Protein AF-A5N1A2-F1 (afdb_monomer_lite)

Radius of gyration: 12.05 Å; chains: 1; bounding box: 23×19×32 Å

pLDDT: mean 80.98, std 14.57, range [42.0, 95.88]

Secondary structure (DSSP, 8-state):
-BTTB-EEEESSS-S-EEEE---TT--THHHHHHHHHHGGGT-EEEEE--HHHHHHTT-

Foldseek 3Di:
DVVPWDKDKAADDDPAEDEDDADDVGDPVVQVVVSVVCNVVRYMYIYTDPPVVVVVVPD

Sequence (59 aa):
MIDKIPAILWGSPSSQLYIYIHGQHGCKEGAEFLANLVTCHKWQVLRYYPCFEILHSRN

Organism: Clostridium kluyveri (strain ATCC 8527 / DSM 555 / NBRC 12016 / NCIMB 10680 / K1) (NCBI:txid431943)

Structure (mmCIF, N/CA/C/O backbone):
data_AF-A5N1A2-F1
#
_entry.id   AF-A5N1A2-F1
#
loop_
_atom_site.group_PDB
_atom_site.id
_atom_site.type_symbol
_atom_site.label_atom_id
_atom_site.label_alt_id
_atom_site.label_comp_id
_atom_site.label_asym_id
_atom_site.label_entity_id
_atom_site.label_seq_id
_atom_site.pdbx_PDB_ins_code
_atom_site.Cartn_x
_atom_site.Cartn_y
_atom_site.Cartn_z
_atom_site.occupancy
_atom_site.B_iso_or_equiv
_atom_site.auth_seq_id
_atom_site.auth_comp_id
_atom_site.auth_asym_id
_atom_site.auth_atom_id
_atom_site.pdbx_PDB_model_num
ATOM 1 N N . MET A 1 1 ? -9.107 -6.563 -7.165 1.00 47.66 1 MET A N 1
ATOM 2 C CA . MET A 1 1 ? -8.921 -5.853 -8.449 1.00 47.66 1 MET A CA 1
ATOM 3 C C . MET A 1 1 ? -9.713 -4.567 -8.375 1.00 47.66 1 MET A C 1
ATOM 5 O O . MET A 1 1 ? -10.919 -4.651 -8.187 1.00 47.66 1 MET A O 1
ATOM 9 N N . ILE A 1 2 ? -9.060 -3.414 -8.493 1.00 54.69 2 ILE A N 1
ATOM 10 C CA . ILE A 1 2 ? -9.764 -2.183 -8.858 1.00 54.69 2 ILE A CA 1
ATOM 11 C C . ILE A 1 2 ? -9.668 -2.136 -10.382 1.00 54.69 2 ILE A C 1
ATOM 13 O O . ILE A 1 2 ? -8.579 -2.031 -10.938 1.00 54.69 2 ILE A O 1
ATOM 17 N N . ASP A 1 3 ? -10.794 -2.390 -11.038 1.00 63.75 3 ASP A N 1
ATOM 18 C CA . ASP A 1 3 ? -10.993 -2.159 -12.472 1.00 63.75 3 ASP A CA 1
ATOM 19 C C . ASP A 1 3 ? -9.974 -2.814 -13.435 1.00 63.75 3 ASP A C 1
ATOM 21 O O . ASP A 1 3 ? -9.578 -2.252 -14.450 1.00 63.75 3 ASP A O 1
ATOM 25 N N . LYS A 1 4 ? -9.563 -4.053 -13.120 1.00 69.81 4 LYS A N 1
ATOM 26 C CA . LYS A 1 4 ? -8.587 -4.895 -13.856 1.00 69.81 4 LYS A CA 1
ATOM 27 C C . LYS A 1 4 ? -7.107 -4.531 -13.704 1.00 69.81 4 LYS A C 1
ATOM 29 O O . LYS A 1 4 ? -6.274 -5.267 -14.234 1.00 69.81 4 LYS A O 1
ATOM 34 N N . ILE A 1 5 ? -6.748 -3.495 -12.945 1.00 76.69 5 ILE A N 1
ATOM 35 C CA . ILE A 1 5 ? -5.339 -3.258 -12.616 1.00 76.69 5 ILE A CA 1
ATOM 36 C C . ILE A 1 5 ? -4.939 -4.093 -11.383 1.00 76.69 5 ILE A C 1
ATOM 38 O O . ILE A 1 5 ? -5.620 -4.032 -10.349 1.00 76.69 5 ILE A O 1
ATOM 42 N N . PRO A 1 6 ? -3.868 -4.911 -11.460 1.00 79.69 6 PRO A N 1
ATOM 43 C CA . PRO A 1 6 ? -3.329 -5.592 -10.294 1.00 79.69 6 PRO A CA 1
ATOM 44 C C . PRO A 1 6 ? -2.861 -4.575 -9.256 1.00 79.69 6 PRO A C 1
ATOM 46 O O . PRO A 1 6 ? -2.225 -3.568 -9.562 1.00 79.69 6 PRO A O 1
ATOM 49 N N . ALA A 1 7 ? -3.197 -4.855 -8.005 1.00 87.06 7 ALA A N 1
ATOM 50 C CA . ALA A 1 7 ? -2.832 -4.045 -6.861 1.00 87.06 7 ALA A CA 1
ATOM 51 C C . ALA A 1 7 ? -2.692 -4.952 -5.640 1.00 87.06 7 ALA A C 1
ATOM 53 O O . ALA A 1 7 ? -3.376 -5.977 -5.551 1.00 87.06 7 ALA A O 1
ATOM 54 N N . ILE A 1 8 ? -1.829 -4.562 -4.706 1.00 89.75 8 ILE A N 1
ATOM 55 C CA . ILE A 1 8 ? -1.713 -5.208 -3.395 1.00 89.75 8 ILE A CA 1
ATOM 56 C C . ILE A 1 8 ? -2.237 -4.239 -2.343 1.00 89.75 8 ILE A C 1
ATOM 58 O O . ILE A 1 8 ? -1.904 -3.056 -2.373 1.00 89.75 8 ILE A O 1
ATOM 62 N N . LEU A 1 9 ? -3.052 -4.752 -1.425 1.00 92.56 9 LEU A N 1
ATOM 63 C CA . LEU A 1 9 ? -3.552 -4.022 -0.268 1.00 92.56 9 LEU A CA 1
ATOM 64 C C . LEU A 1 9 ? -2.980 -4.657 1.002 1.00 92.56 9 LEU A C 1
ATOM 66 O O . LEU A 1 9 ? -3.244 -5.828 1.272 1.00 92.56 9 LEU A O 1
ATOM 70 N N . TRP A 1 10 ? -2.221 -3.887 1.778 1.00 94.69 10 TRP A N 1
ATOM 71 C CA . TRP A 1 10 ? -1.716 -4.289 3.090 1.00 94.69 10 TRP A CA 1
ATOM 72 C C . TRP A 1 10 ? -2.51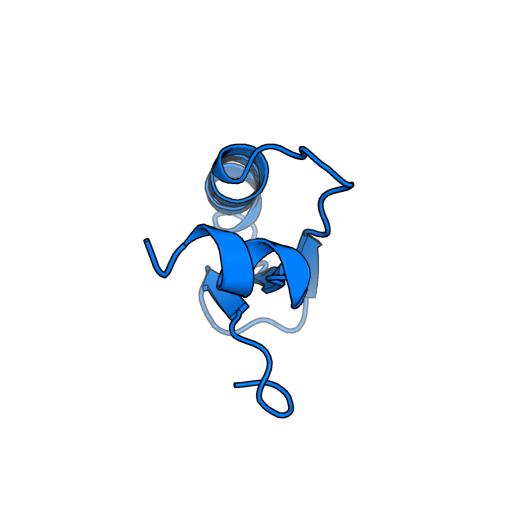0 -3.639 4.221 1.00 94.69 10 TRP A C 1
ATOM 74 O O . TRP A 1 10 ? -2.988 -2.510 4.095 1.00 94.69 10 TRP A O 1
ATOM 84 N N . GLY A 1 11 ? -2.582 -4.347 5.351 1.00 93.69 11 GLY A N 1
ATOM 85 C CA . GLY A 1 11 ? -3.240 -3.897 6.577 1.00 93.69 11 GLY A CA 1
ATOM 86 C C . GLY A 1 11 ? -4.688 -4.370 6.724 1.00 93.69 11 GLY A C 1
ATOM 87 O O . GLY A 1 11 ? -5.349 -4.759 5.760 1.00 93.69 11 GLY A O 1
ATOM 88 N N . SER A 1 12 ? -5.186 -4.333 7.962 1.00 93.19 12 SER A N 1
ATOM 89 C CA . SER A 1 12 ? -6.595 -4.599 8.280 1.00 93.19 12 SER A CA 1
ATOM 90 C C . SER A 1 12 ? -7.508 -3.501 7.716 1.00 93.19 12 SER A C 1
ATOM 92 O O . SER A 1 12 ? -7.040 -2.373 7.567 1.00 93.19 12 SER A O 1
ATOM 94 N N . PRO A 1 13 ? -8.799 -3.786 7.445 1.00 94.12 13 PRO A N 1
ATOM 95 C CA . PRO A 1 13 ? -9.759 -2.782 6.986 1.00 94.12 13 PRO A CA 1
ATOM 96 C C . PRO A 1 13 ? -9.710 -1.497 7.819 1.00 94.12 13 PRO A C 1
ATOM 98 O O . PRO A 1 13 ? -9.748 -1.551 9.050 1.00 94.12 13 PRO A O 1
ATOM 101 N N . SER A 1 14 ? -9.614 -0.355 7.143 1.00 93.69 14 SER A N 1
ATOM 102 C CA . SER A 1 14 ? -9.482 0.958 7.771 1.00 93.69 14 SER A CA 1
ATOM 103 C C . SER A 1 14 ? -10.206 2.030 6.968 1.00 93.69 14 SER A C 1
ATOM 105 O O . SER A 1 14 ? -10.362 1.915 5.755 1.00 93.69 14 SER A O 1
ATOM 107 N N . SER A 1 15 ? -10.604 3.111 7.638 1.00 94.12 15 SER A N 1
ATOM 108 C CA . SER A 1 15 ? -11.054 4.342 6.980 1.00 94.12 15 SER A CA 1
ATOM 109 C C . SER A 1 15 ? -9.895 5.180 6.425 1.00 94.12 15 SER A C 1
ATOM 111 O O . SER A 1 15 ? -10.135 6.165 5.731 1.00 94.12 15 SER A O 1
ATOM 113 N N . GLN A 1 16 ? -8.648 4.810 6.733 1.00 95.06 16 GLN A N 1
ATOM 114 C CA . GLN A 1 16 ? -7.439 5.533 6.345 1.00 95.06 16 GLN A CA 1
ATOM 115 C C . GLN A 1 16 ? -6.594 4.681 5.396 1.00 95.06 16 GLN A C 1
ATOM 117 O O . GLN A 1 16 ? -6.254 3.534 5.702 1.00 95.06 16 GLN A O 1
ATOM 122 N N . LEU A 1 17 ? -6.252 5.259 4.243 1.00 94.00 17 LEU A N 1
ATOM 123 C CA . LEU A 1 17 ? -5.553 4.584 3.155 1.00 94.00 17 LEU A CA 1
ATOM 124 C C . LEU A 1 17 ? -4.406 5.445 2.627 1.00 94.00 17 LEU A C 1
ATOM 126 O O . LEU A 1 17 ? -4.620 6.568 2.174 1.00 94.00 17 LEU A O 1
ATOM 130 N N . TYR A 1 18 ? -3.207 4.873 2.600 1.00 93.31 18 TYR A N 1
ATOM 131 C CA . TYR A 1 18 ? -2.103 5.368 1.794 1.00 93.31 18 TYR A CA 1
ATOM 132 C C . TYR A 1 18 ? -2.095 4.696 0.429 1.00 93.31 18 TYR A C 1
ATOM 134 O O . TYR A 1 18 ? -2.201 3.475 0.318 1.00 93.31 18 TYR A O 1
ATOM 142 N N . ILE A 1 19 ? -1.915 5.496 -0.616 1.00 91.56 19 ILE A N 1
ATOM 143 C CA . ILE A 1 19 ? -1.732 5.000 -1.977 1.00 91.56 19 ILE A CA 1
ATOM 144 C C . ILE A 1 19 ? -0.261 5.177 -2.334 1.00 91.56 19 ILE A C 1
ATOM 146 O O . ILE A 1 19 ? 0.244 6.298 -2.375 1.00 91.56 19 ILE A O 1
ATOM 150 N N . TYR A 1 20 ? 0.422 4.064 -2.588 1.00 89.00 20 TYR A N 1
ATOM 151 C CA . TYR A 1 20 ? 1.795 4.071 -3.065 1.00 89.00 20 TYR A CA 1
ATOM 152 C C . TYR A 1 20 ? 1.815 3.988 -4.591 1.00 89.00 20 TYR A C 1
ATOM 154 O O . TYR A 1 20 ? 1.409 2.982 -5.184 1.00 89.00 20 TYR A O 1
ATOM 162 N N . ILE A 1 21 ? 2.314 5.055 -5.211 1.00 85.88 21 ILE A N 1
ATOM 163 C CA . ILE A 1 21 ? 2.523 5.173 -6.653 1.00 85.88 21 ILE A CA 1
ATOM 164 C C . ILE A 1 21 ? 4.014 5.398 -6.863 1.00 85.88 21 ILE A C 1
ATOM 166 O O . ILE A 1 21 ? 4.572 6.367 -6.350 1.00 85.88 21 ILE A O 1
ATOM 170 N N . HIS A 1 22 ? 4.664 4.511 -7.609 1.00 82.06 22 HIS A N 1
ATOM 171 C CA . HIS A 1 22 ? 6.058 4.701 -7.986 1.00 82.06 22 HIS A CA 1
ATOM 172 C C . HIS A 1 22 ? 6.161 5.314 -9.387 1.00 82.06 22 HIS A C 1
ATOM 174 O O . HIS A 1 22 ? 5.287 5.126 -10.236 1.00 82.06 22 HIS A O 1
ATOM 180 N N . GLY A 1 23 ? 7.247 6.048 -9.632 1.00 77.62 23 GLY A N 1
ATOM 181 C CA . GLY A 1 23 ? 7.578 6.566 -10.958 1.00 77.62 23 GLY A CA 1
ATOM 182 C C . GLY A 1 23 ? 8.107 5.482 -11.901 1.00 77.62 23 GLY A C 1
ATOM 183 O O . GLY A 1 23 ? 8.286 4.321 -11.523 1.00 77.62 23 GLY A O 1
ATOM 184 N N . GLN A 1 24 ? 8.399 5.867 -13.142 1.00 74.19 24 GLN A N 1
ATOM 185 C CA . GLN A 1 24 ? 9.098 5.005 -14.097 1.00 74.19 24 GLN A CA 1
ATOM 186 C C . GLN A 1 24 ? 10.466 4.589 -13.519 1.00 74.19 24 GLN A C 1
ATOM 188 O O . GLN A 1 24 ? 11.204 5.446 -13.041 1.00 74.19 24 GLN A O 1
ATOM 193 N N . HIS A 1 25 ? 10.784 3.288 -13.536 1.00 72.31 25 HIS A N 1
ATOM 194 C CA . HIS A 1 25 ? 11.942 2.679 -12.842 1.00 72.31 25 HIS A CA 1
ATOM 195 C C . HIS A 1 25 ? 11.918 2.776 -11.304 1.00 72.31 25 HIS A C 1
ATOM 197 O O . HIS A 1 25 ? 12.938 2.576 -10.649 1.00 72.31 25 HIS A O 1
ATOM 203 N N . GLY A 1 26 ? 10.764 3.089 -10.715 1.00 71.31 26 GLY A N 1
ATOM 204 C CA . GLY A 1 26 ? 10.593 3.098 -9.269 1.00 71.31 26 GLY A CA 1
ATOM 205 C C . GLY A 1 26 ? 10.729 1.708 -8.638 1.00 71.31 26 GLY A C 1
ATOM 206 O O . GLY A 1 26 ? 10.494 0.682 -9.270 1.00 71.31 26 GLY A O 1
ATOM 207 N N . CYS A 1 27 ? 11.125 1.701 -7.370 1.00 75.25 27 CYS A N 1
ATOM 208 C CA . CYS A 1 27 ? 11.448 0.512 -6.589 1.00 75.25 27 CYS A CA 1
ATOM 209 C C . CYS A 1 27 ? 10.181 -0.060 -5.927 1.00 75.25 27 CYS A C 1
ATOM 211 O O . CYS A 1 27 ? 9.429 0.663 -5.269 1.00 75.25 27 CYS A O 1
ATOM 213 N N . LYS A 1 28 ? 9.928 -1.360 -6.107 1.00 75.56 28 LYS A N 1
ATOM 214 C CA . LYS A 1 28 ? 8.718 -2.051 -5.622 1.00 75.56 28 LYS A CA 1
ATOM 215 C C . LYS A 1 28 ? 8.734 -2.219 -4.103 1.00 75.56 28 LYS A C 1
ATOM 217 O O . LYS A 1 28 ? 7.690 -2.197 -3.452 1.00 75.56 28 LYS A O 1
ATOM 222 N N . GLU A 1 29 ? 9.938 -2.343 -3.570 1.00 83.44 29 GLU A N 1
ATOM 223 C CA . GLU A 1 29 ? 10.292 -2.565 -2.176 1.00 83.44 29 GLU A CA 1
ATOM 224 C C . GLU A 1 29 ? 9.917 -1.354 -1.303 1.00 83.44 29 GLU A C 1
ATOM 226 O O . GLU A 1 29 ? 9.592 -1.503 -0.126 1.00 83.44 29 GLU A O 1
ATOM 231 N N . GLY A 1 30 ? 9.857 -0.150 -1.889 1.00 85.69 30 GLY A N 1
ATOM 232 C CA . GLY A 1 30 ? 9.441 1.062 -1.179 1.00 85.69 30 GLY A CA 1
ATOM 233 C C . GLY A 1 30 ? 8.003 1.000 -0.651 1.00 85.69 30 GLY A C 1
ATOM 234 O O . GLY A 1 30 ? 7.714 1.538 0.418 1.00 85.69 30 GLY A O 1
ATOM 235 N N . ALA A 1 31 ? 7.107 0.304 -1.354 1.00 88.50 31 ALA A N 1
ATOM 236 C CA . ALA A 1 31 ? 5.724 0.134 -0.914 1.00 88.50 31 ALA A CA 1
ATOM 237 C C . ALA A 1 31 ? 5.609 -0.793 0.302 1.00 88.50 31 ALA A C 1
ATOM 239 O O . ALA A 1 31 ? 4.803 -0.549 1.198 1.00 88.50 31 ALA A O 1
ATOM 240 N N . GLU A 1 32 ? 6.414 -1.855 0.326 1.00 90.88 32 GLU A N 1
ATOM 241 C CA . GLU A 1 32 ? 6.440 -2.825 1.419 1.00 90.88 32 GLU A CA 1
ATOM 242 C C . GLU A 1 32 ? 7.055 -2.207 2.676 1.00 90.88 32 GLU A C 1
ATOM 244 O O . GLU A 1 32 ? 6.506 -2.345 3.769 1.00 90.88 32 GLU A O 1
ATOM 249 N N . PHE A 1 33 ? 8.128 -1.426 2.513 1.00 91.88 33 PHE A N 1
ATOM 250 C CA . PHE A 1 33 ? 8.684 -0.624 3.600 1.00 91.88 33 PHE A CA 1
ATOM 251 C C . PHE A 1 33 ? 7.637 0.330 4.195 1.00 91.88 33 PHE A C 1
ATOM 253 O O . PHE A 1 33 ? 7.461 0.373 5.414 1.00 91.88 33 PHE A O 1
ATOM 260 N N . LEU A 1 34 ? 6.888 1.046 3.346 1.00 91.62 34 LEU A N 1
ATOM 261 C CA . LEU A 1 34 ? 5.803 1.916 3.801 1.00 91.62 34 LEU A CA 1
ATOM 262 C C . LEU A 1 34 ? 4.714 1.124 4.540 1.00 91.62 34 LEU A C 1
ATOM 264 O O . LEU A 1 34 ? 4.276 1.548 5.606 1.00 91.62 34 LEU A O 1
ATOM 268 N N . ALA A 1 35 ? 4.299 -0.031 4.013 1.00 93.44 35 ALA A N 1
ATOM 269 C CA . ALA A 1 35 ? 3.301 -0.891 4.647 1.00 93.44 35 ALA A CA 1
ATOM 270 C C . ALA A 1 35 ? 3.733 -1.350 6.047 1.00 93.44 35 ALA A C 1
ATOM 272 O O . ALA A 1 35 ? 2.938 -1.274 6.989 1.00 93.44 35 ALA A O 1
ATOM 273 N N . ASN A 1 36 ? 4.995 -1.742 6.216 1.00 92.94 36 ASN A N 1
ATOM 274 C CA . ASN A 1 36 ? 5.541 -2.118 7.520 1.00 92.94 36 ASN A CA 1
ATOM 275 C C . ASN A 1 36 ? 5.515 -0.957 8.526 1.00 92.94 36 ASN A C 1
ATOM 277 O O . ASN A 1 36 ? 5.302 -1.187 9.714 1.00 92.94 36 ASN A O 1
ATOM 281 N N . LEU A 1 37 ? 5.677 0.284 8.059 1.00 92.31 37 LEU A N 1
ATOM 282 C CA . LEU A 1 37 ? 5.648 1.463 8.921 1.00 92.31 37 LEU A CA 1
ATOM 283 C C . LEU A 1 37 ? 4.226 1.869 9.331 1.00 92.31 37 LEU A C 1
ATOM 285 O O . LEU A 1 37 ? 4.007 2.251 10.474 1.00 92.31 37 LEU A O 1
ATOM 289 N N . VAL A 1 38 ? 3.255 1.823 8.416 1.00 92.50 38 VAL A N 1
ATOM 290 C CA . VAL A 1 38 ? 1.944 2.467 8.643 1.00 92.50 38 VAL A CA 1
ATOM 291 C C . VAL A 1 38 ? 0.848 1.510 9.113 1.00 92.50 38 VAL A C 1
ATOM 293 O O . VAL A 1 38 ? -0.149 1.946 9.690 1.00 92.50 38 VAL A O 1
ATOM 296 N N . THR A 1 39 ? 1.017 0.200 8.923 1.00 90.12 39 THR A N 1
ATOM 297 C CA . THR A 1 39 ? 0.005 -0.788 9.347 1.00 90.12 39 THR A CA 1
ATOM 298 C C . THR A 1 39 ? -0.148 -0.870 10.868 1.00 90.12 39 THR A C 1
ATOM 300 O O . THR A 1 39 ? -1.250 -1.136 11.358 1.00 90.12 39 THR A O 1
ATOM 303 N N . CYS A 1 40 ? 0.899 -0.553 11.640 1.00 90.00 40 CYS A N 1
ATOM 304 C CA . CYS A 1 40 ? 0.817 -0.454 13.102 1.00 90.00 40 CYS A CA 1
ATOM 305 C C . CYS A 1 40 ? -0.106 0.692 13.566 1.00 90.00 40 CYS A C 1
ATOM 307 O O . CYS A 1 40 ? -0.726 0.592 14.624 1.00 90.00 40 CYS A O 1
ATOM 309 N N . HIS A 1 41 ? -0.298 1.716 12.728 1.00 90.88 41 HIS A N 1
ATOM 310 C CA . HIS A 1 41 ? -1.219 2.832 12.955 1.00 90.88 41 HIS A CA 1
ATOM 311 C C . HIS A 1 41 ? -2.655 2.545 12.490 1.00 90.88 41 HIS A C 1
ATOM 313 O O . HIS A 1 41 ? -3.480 3.453 12.438 1.00 90.88 41 HIS A O 1
ATOM 319 N N . LYS A 1 42 ? -2.982 1.280 12.180 1.00 92.06 42 LYS A N 1
ATOM 320 C CA . LYS A 1 42 ? -4.295 0.854 11.660 1.00 92.06 42 LYS A CA 1
ATOM 321 C C . LYS A 1 42 ? -4.645 1.495 10.3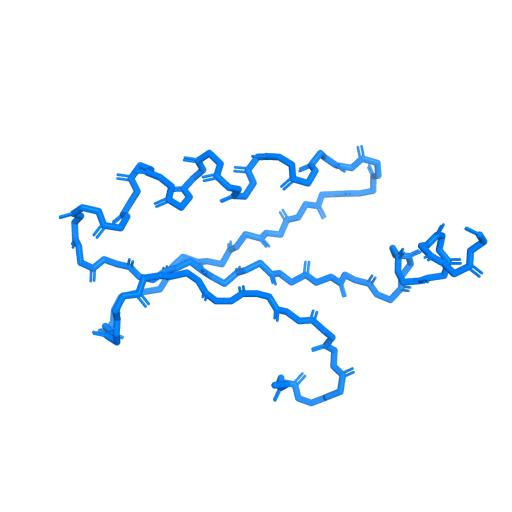18 1.00 92.06 42 LYS A C 1
ATOM 323 O O .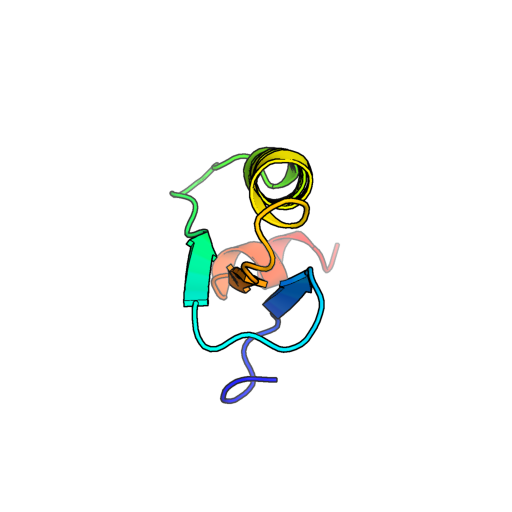 LYS A 1 42 ? -5.822 1.663 10.014 1.00 92.06 42 LYS A O 1
ATOM 328 N N . TRP A 1 43 ? -3.651 1.862 9.519 1.00 94.50 43 TRP A N 1
ATOM 329 C CA . TRP A 1 43 ? -3.856 2.381 8.168 1.00 94.50 43 TRP A CA 1
ATOM 330 C C . TRP A 1 43 ? -3.593 1.289 7.140 1.00 94.50 43 TRP A C 1
ATOM 332 O O . TRP A 1 43 ? -2.801 0.373 7.376 1.00 94.50 43 TRP A O 1
ATOM 342 N N . GLN A 1 44 ? -4.270 1.383 6.001 1.00 95.88 44 GLN A N 1
ATOM 343 C CA . GLN A 1 44 ? -4.041 0.486 4.877 1.00 95.88 44 GLN A CA 1
ATOM 344 C C . GLN A 1 44 ? -3.061 1.097 3.883 1.00 95.88 44 GLN A C 1
ATOM 346 O O . GLN A 1 44 ? -2.966 2.319 3.762 1.00 95.88 44 GLN A O 1
ATOM 351 N N . VAL A 1 45 ? -2.361 0.242 3.140 1.00 94.56 45 VAL A N 1
ATOM 352 C CA . VAL A 1 45 ? -1.516 0.661 2.016 1.00 94.56 45 VAL A CA 1
ATOM 353 C C . VAL A 1 45 ? -1.955 -0.059 0.763 1.00 94.56 45 VAL A C 1
ATOM 355 O O . VAL A 1 45 ? -1.898 -1.283 0.706 1.00 94.56 45 VAL A O 1
ATOM 358 N N . LEU A 1 46 ? -2.355 0.699 -0.251 1.00 92.62 46 LEU A N 1
ATOM 359 C CA . LEU A 1 46 ? -2.609 0.193 -1.590 1.00 92.62 46 LEU A CA 1
ATOM 360 C C . LEU A 1 46 ? -1.399 0.495 -2.472 1.00 92.62 46 LEU A C 1
ATOM 362 O O . LEU A 1 46 ? -1.110 1.657 -2.759 1.00 92.62 46 LEU A O 1
ATOM 366 N N . ARG A 1 47 ? -0.723 -0.547 -2.954 1.00 89.88 47 ARG A N 1
ATOM 367 C CA . ARG A 1 47 ? 0.233 -0.427 -4.055 1.00 89.88 47 ARG A CA 1
ATOM 368 C C . ARG A 1 47 ? -0.451 -0.732 -5.369 1.00 89.88 47 ARG A C 1
ATOM 370 O O . ARG A 1 47 ? -1.016 -1.811 -5.550 1.00 89.88 47 ARG A O 1
ATOM 377 N N . TYR A 1 48 ? -0.307 0.195 -6.300 1.00 85.75 48 TYR A N 1
ATOM 378 C CA . TYR A 1 48 ? -0.812 0.071 -7.655 1.00 85.75 48 TYR A CA 1
ATOM 379 C C . TYR A 1 48 ? 0.304 -0.350 -8.618 1.00 85.75 48 TYR A C 1
ATOM 381 O O . TYR A 1 48 ? 1.411 0.180 -8.538 1.00 85.75 48 TYR A O 1
ATOM 389 N N . TYR A 1 49 ? 0.018 -1.283 -9.530 1.00 77.88 49 TYR A N 1
ATOM 390 C CA . TYR A 1 49 ? 0.943 -1.661 -10.600 1.00 77.88 49 TYR A CA 1
ATOM 391 C C . TYR A 1 49 ? 0.507 -0.984 -11.901 1.00 77.88 49 TYR A C 1
ATOM 393 O O . TYR A 1 49 ? -0.490 -1.400 -12.496 1.00 77.88 49 TYR A O 1
ATOM 401 N N . PRO A 1 50 ? 1.218 0.046 -12.388 1.00 69.44 50 PRO A N 1
ATOM 402 C CA . PRO A 1 50 ? 0.908 0.600 -13.695 1.00 69.44 50 PRO A CA 1
ATOM 403 C C . PRO A 1 50 ? 1.110 -0.472 -14.778 1.00 69.44 50 PRO A C 1
ATOM 405 O O . PRO A 1 50 ? 1.988 -1.327 -14.670 1.00 69.44 50 PRO A O 1
ATOM 408 N N . CYS A 1 51 ? 0.311 -0.405 -15.848 1.00 62.25 51 CYS A N 1
ATOM 409 C CA . CYS A 1 51 ? 0.298 -1.382 -16.948 1.00 62.25 51 CYS A CA 1
ATOM 410 C C . CYS A 1 51 ? 1.708 -1.724 -17.486 1.00 62.25 51 CYS A C 1
ATOM 412 O O . CYS A 1 51 ? 1.989 -2.873 -17.819 1.00 62.25 51 CYS A O 1
ATOM 414 N N . PHE A 1 52 ? 2.630 -0.755 -17.476 1.00 62.06 52 PHE A N 1
ATOM 415 C CA . PHE A 1 52 ? 4.024 -0.927 -17.894 1.00 62.06 52 PHE A CA 1
ATOM 416 C C . PHE A 1 52 ? 4.816 -1.956 -17.063 1.00 62.06 52 PHE A C 1
ATOM 418 O O . PHE A 1 52 ? 5.628 -2.690 -17.624 1.00 62.06 52 PHE A O 1
ATOM 425 N N . GLU A 1 53 ? 4.579 -2.070 -15.751 1.00 60.25 53 GLU A N 1
ATOM 426 C CA . GLU A 1 53 ? 5.271 -3.068 -14.917 1.00 60.25 53 GLU A CA 1
ATOM 427 C C . GLU A 1 53 ? 4.7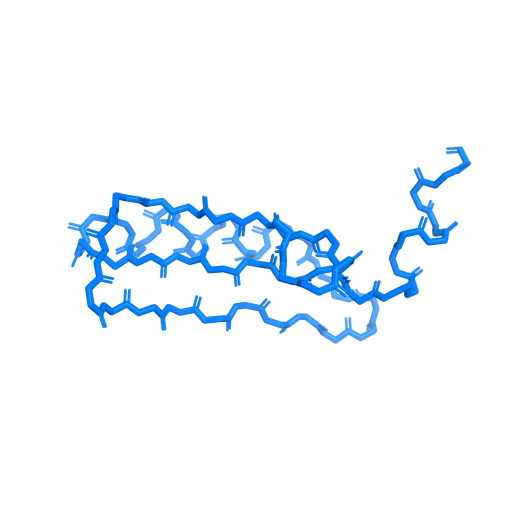98 -4.497 -15.194 1.00 60.25 53 GLU A C 1
ATOM 429 O O . GLU A 1 53 ? 5.584 -5.439 -15.103 1.00 60.25 53 GLU A O 1
ATOM 434 N N . ILE A 1 54 ? 3.521 -4.663 -15.547 1.00 60.00 54 ILE A N 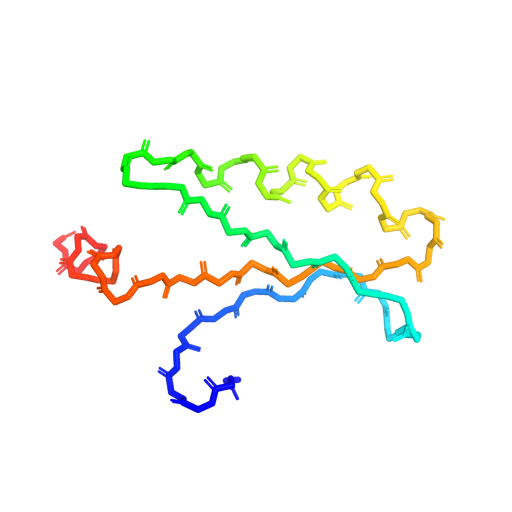1
ATOM 435 C CA . ILE A 1 54 ? 2.927 -5.973 -15.847 1.00 60.00 54 ILE A CA 1
ATOM 436 C C . ILE A 1 54 ? 3.540 -6.545 -17.128 1.00 60.00 54 ILE A C 1
ATOM 438 O O . ILE A 1 54 ? 3.749 -7.751 -17.223 1.00 60.00 54 ILE A O 1
ATOM 442 N N . LEU A 1 55 ? 3.862 -5.683 -18.098 1.00 55.72 55 LEU A N 1
ATOM 443 C CA . LEU A 1 55 ? 4.527 -6.091 -19.338 1.00 55.72 55 LEU A CA 1
ATOM 444 C C . LEU A 1 55 ? 5.942 -6.635 -19.083 1.00 55.72 55 LEU A C 1
ATOM 446 O O . LEU A 1 55 ? 6.356 -7.565 -19.763 1.00 55.72 55 LEU A O 1
ATOM 450 N N . HIS A 1 56 ? 6.652 -6.113 -18.078 1.00 56.53 56 HIS A N 1
ATOM 451 C CA . HIS A 1 56 ? 8.014 -6.547 -17.741 1.00 56.53 56 HIS A CA 1
ATOM 452 C C . HIS A 1 56 ? 8.063 -7.749 -16.787 1.00 56.53 56 HIS A C 1
ATOM 454 O O . HIS A 1 56 ? 9.095 -8.403 -16.703 1.00 56.53 56 HIS A O 1
ATOM 460 N N . SER A 1 57 ? 6.978 -8.061 -16.065 1.00 56.38 57 SER A N 1
ATOM 461 C CA . SER A 1 57 ? 6.929 -9.215 -15.149 1.00 56.38 57 SER A CA 1
ATOM 462 C C . SER A 1 57 ? 6.447 -10.516 -15.805 1.00 56.38 57 SER A C 1
ATOM 464 O O . SER A 1 57 ? 6.262 -11.508 -15.101 1.00 56.38 57 SER A O 1
ATOM 466 N N . ARG A 1 58 ? 6.156 -10.500 -17.112 1.00 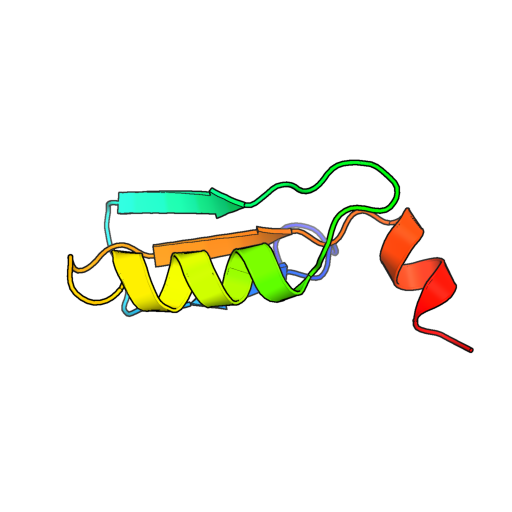53.56 58 ARG A N 1
ATOM 467 C CA . ARG A 1 58 ? 5.677 -11.658 -17.888 1.00 53.56 58 ARG A CA 1
ATOM 468 C C . ARG A 1 58 ? 6.766 -12.328 -18.742 1.00 53.56 58 ARG A C 1
ATOM 470 O O . ARG A 1 58 ? 6.413 -13.116 -19.614 1.00 53.56 58 ARG A O 1
ATOM 477 N N . ASN A 1 59 ? 8.041 -12.027 -18.490 1.00 42.00 59 ASN A N 1
ATOM 478 C CA . ASN A 1 59 ? 9.187 -12.745 -19.060 1.00 42.00 59 ASN A CA 1
ATOM 479 C C . ASN A 1 59 ? 9.736 -13.764 -18.067 1.00 42.00 59 ASN A C 1
ATOM 481 O O . ASN A 1 59 ? 9.912 -13.374 -16.890 1.00 42.00 59 ASN A O 1
#